Protein AF-A0A645IAS5-F1 (afdb_monomer_lite)

Foldseek 3Di:
DPQQPDPLGQDPDDQQAPVLVVDDPVCNRVVSRCVSSVLDDDDPVRHNPNPDDDDPVNVVSSVVSVD

Radius of gyration: 12.34 Å; chains: 1; bounding box: 22×33×25 Å

pLDDT: mean 79.16, std 12.15, range [50.94, 92.62]

Secondary structure (DSSP, 8-state):
--TT--TT---------TTGGGS-HHHHHHHHHHHHTTS----TTS---TTSPPPHHHHHHHHHHH-

Structure (mmCIF, N/CA/C/O backbone):
data_AF-A0A645IAS5-F1
#
_entry.id   AF-A0A645IAS5-F1
#
loop_
_atom_site.group_PDB
_atom_site.id
_atom_site.type_symbol
_atom_site.label_atom_id
_atom_site.label_alt_id
_atom_site.label_comp_id
_atom_site.label_asym_id
_atom_site.label_entity_id
_atom_site.label_seq_id
_atom_site.pdbx_PDB_ins_code
_atom_site.Cartn_x
_atom_site.Cartn_y
_atom_site.Cartn_z
_atom_site.occupancy
_atom_site.B_iso_or_equiv
_atom_site.auth_seq_id
_atom_site.auth_comp_id
_atom_site.auth_asym_id
_atom_site.auth_atom_id
_atom_site.pdbx_PDB_model_num
ATOM 1 N N . MET A 1 1 ? 8.268 -24.138 9.199 1.00 55.59 1 MET A N 1
ATOM 2 C CA . MET A 1 1 ? 7.638 -22.999 8.492 1.00 55.59 1 MET A CA 1
ATOM 3 C C . MET A 1 1 ? 6.320 -22.659 9.184 1.00 55.59 1 MET A C 1
ATOM 5 O O . MET A 1 1 ? 5.306 -23.274 8.889 1.00 55.59 1 MET A O 1
ATOM 9 N N . ILE A 1 2 ? 6.364 -21.750 10.166 1.00 57.69 2 ILE A N 1
ATOM 10 C CA . ILE A 1 2 ? 5.247 -21.403 11.074 1.00 57.69 2 ILE A CA 1
AT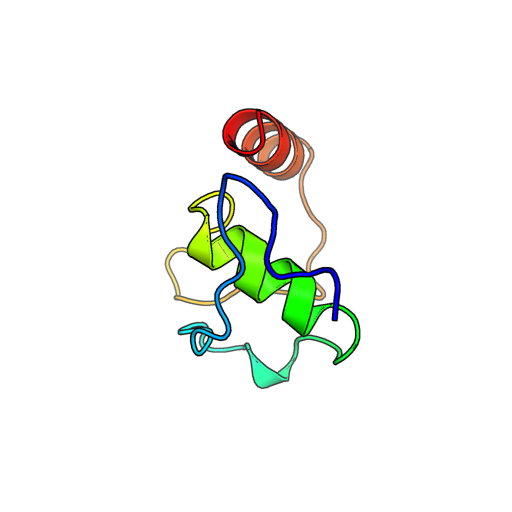OM 11 C C . ILE A 1 2 ? 4.175 -20.513 10.413 1.00 57.69 2 ILE A C 1
ATOM 13 O O . ILE A 1 2 ? 3.053 -20.434 10.894 1.00 57.69 2 ILE A O 1
ATOM 17 N N . GLY A 1 3 ? 4.465 -19.916 9.255 1.00 54.88 3 GLY A N 1
ATOM 18 C CA . GLY A 1 3 ? 3.527 -19.080 8.496 1.00 54.88 3 GLY A CA 1
ATOM 19 C C . GLY A 1 3 ? 2.380 -19.830 7.806 1.00 54.88 3 GLY A C 1
ATOM 20 O O . GLY A 1 3 ? 1.951 -19.405 6.749 1.00 54.88 3 GLY A O 1
ATOM 21 N N . ARG A 1 4 ? 1.900 -20.965 8.329 1.00 56.22 4 ARG A N 1
ATOM 22 C CA . ARG A 1 4 ? 0.728 -21.692 7.787 1.00 56.22 4 ARG A CA 1
ATOM 23 C C . ARG A 1 4 ? -0.456 -21.731 8.758 1.00 56.22 4 ARG A C 1
ATOM 25 O O . ARG A 1 4 ? -1.474 -22.321 8.428 1.00 56.22 4 ARG A O 1
ATOM 32 N N . THR A 1 5 ? -0.336 -21.116 9.937 1.00 59.44 5 THR A N 1
ATOM 33 C CA . THR A 1 5 ? -1.303 -21.262 11.040 1.00 59.44 5 THR A CA 1
ATOM 34 C C . THR A 1 5 ? -2.157 -20.019 11.324 1.00 59.44 5 THR A C 1
ATOM 36 O O . THR A 1 5 ? -2.874 -20.007 12.319 1.00 59.44 5 THR A O 1
ATOM 39 N N . GLN A 1 6 ? -2.126 -18.969 10.491 1.00 55.12 6 GLN A N 1
ATOM 40 C CA . GLN A 1 6 ? -2.974 -17.786 10.719 1.00 55.12 6 GLN A CA 1
ATOM 41 C C . GLN A 1 6 ? -4.410 -17.973 10.207 1.00 55.12 6 GLN A C 1
ATOM 43 O O . GLN A 1 6 ? -4.622 -18.463 9.100 1.00 55.12 6 GLN A O 1
ATOM 48 N N . GLY A 1 7 ? -5.392 -17.518 10.998 1.00 58.00 7 GLY A N 1
ATOM 49 C CA . GLY A 1 7 ? -6.833 -17.718 10.773 1.00 58.00 7 GLY A CA 1
ATOM 50 C C . GLY A 1 7 ? -7.440 -17.038 9.536 1.00 58.00 7 GLY A C 1
ATOM 51 O O . GLY A 1 7 ? -8.510 -17.450 9.105 1.00 58.00 7 GLY A O 1
ATOM 52 N N . LYS A 1 8 ? -6.763 -16.052 8.926 1.00 58.81 8 LYS A N 1
ATOM 53 C CA . L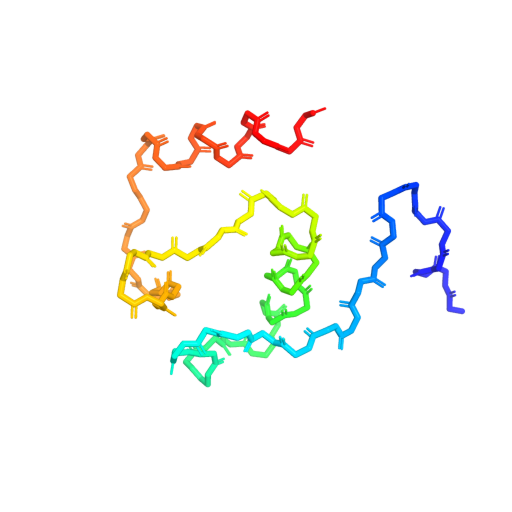YS A 1 8 ? -7.148 -15.459 7.624 1.00 58.81 8 LYS A CA 1
ATOM 54 C C . LYS A 1 8 ? -6.350 -16.030 6.431 1.00 58.81 8 LYS A C 1
ATOM 56 O O . LYS A 1 8 ? -6.531 -15.573 5.308 1.00 58.81 8 LYS A O 1
ATOM 61 N N . GLY A 1 9 ? -5.491 -17.032 6.656 1.00 58.53 9 GLY A N 1
ATOM 62 C CA . GLY A 1 9 ? -4.648 -17.648 5.627 1.00 58.53 9 GLY A CA 1
ATOM 63 C C . GLY A 1 9 ? -3.540 -16.729 5.086 1.00 58.53 9 GLY A C 1
ATOM 64 O O . GLY A 1 9 ? -3.559 -15.511 5.265 1.00 58.53 9 GLY A O 1
ATOM 65 N N . TYR A 1 10 ? -2.553 -17.337 4.425 1.00 50.94 10 TYR A N 1
ATOM 66 C CA . TYR A 1 10 ? -1.550 -16.644 3.614 1.00 50.94 10 TYR A CA 1
ATOM 67 C C . TYR A 1 10 ? -1.712 -17.122 2.176 1.00 50.94 10 TYR A C 1
ATOM 69 O O . TYR A 1 10 ? -1.617 -18.325 1.921 1.00 50.94 10 TYR A O 1
ATOM 77 N N . ALA A 1 11 ? -1.956 -16.207 1.241 1.00 54.06 11 ALA A N 1
ATOM 78 C CA . ALA A 1 11 ? -2.018 -16.547 -0.171 1.00 54.06 11 ALA A CA 1
ATOM 79 C C . ALA A 1 11 ? -0.701 -16.172 -0.858 1.00 54.06 11 ALA A C 1
ATOM 81 O O . ALA A 1 11 ? -0.299 -15.014 -0.852 1.00 54.06 11 ALA A O 1
ATOM 82 N N . LEU A 1 12 ? -0.081 -17.147 -1.527 1.00 53.84 12 LEU A N 1
ATOM 83 C CA . LEU A 1 12 ? 0.953 -16.925 -2.549 1.00 53.84 12 LEU A CA 1
ATOM 84 C C . LEU A 1 12 ? 0.312 -16.539 -3.897 1.00 53.84 12 LEU A C 1
ATOM 86 O O . LEU A 1 12 ? 0.806 -16.914 -4.958 1.00 53.84 12 LEU A O 1
ATOM 90 N N . SER A 1 13 ? -0.862 -15.900 -3.869 1.00 58.84 13 SER A N 1
ATOM 91 C CA . SER A 1 13 ? -1.614 -15.619 -5.088 1.00 58.84 13 SER A CA 1
ATOM 92 C C . SER A 1 13 ? -0.947 -14.485 -5.851 1.00 58.84 13 SER A C 1
ATOM 94 O O . SER A 1 13 ? -0.588 -13.460 -5.267 1.00 58.84 13 SER A O 1
ATOM 96 N N . ALA A 1 14 ? -0.802 -14.671 -7.163 1.00 61.75 14 ALA A N 1
ATOM 97 C CA . ALA A 1 14 ? -0.223 -13.672 -8.046 1.00 61.75 14 ALA A CA 1
ATOM 98 C C . ALA A 1 14 ? -0.997 -12.351 -7.929 1.00 61.75 14 ALA A C 1
ATOM 100 O O . ALA A 1 14 ? -2.221 -12.303 -8.078 1.00 61.75 14 ALA A O 1
ATOM 101 N N . LEU A 1 15 ? -0.265 -11.281 -7.631 1.00 69.06 15 LEU A N 1
ATOM 102 C CA . LEU A 1 15 ? -0.815 -9.942 -7.500 1.00 69.06 15 LEU A CA 1
ATOM 103 C C . LEU A 1 15 ? -1.279 -9.477 -8.887 1.00 69.06 15 LEU A C 1
ATOM 105 O O . LEU A 1 15 ? -0.454 -9.279 -9.773 1.00 69.06 15 LEU A O 1
ATOM 109 N N . SER A 1 16 ? -2.587 -9.312 -9.085 1.00 76.50 16 SER A N 1
ATOM 110 C CA . SER A 1 16 ? -3.167 -8.871 -10.369 1.00 76.50 16 SER A CA 1
ATOM 111 C C . SER A 1 16 ? -3.103 -7.345 -10.546 1.00 76.50 16 SER A C 1
ATOM 113 O O . SER A 1 16 ? -4.023 -6.743 -11.089 1.00 76.50 16 SER A O 1
ATOM 115 N N . LEU A 1 17 ? -2.043 -6.715 -10.028 1.00 82.19 17 LEU A N 1
ATOM 116 C CA . LEU A 1 17 ? -1.835 -5.267 -10.068 1.00 82.19 17 LEU A CA 1
ATOM 117 C C . LEU A 1 17 ? -0.896 -4.916 -11.222 1.00 82.19 17 LEU A C 1
ATOM 119 O O . LEU A 1 17 ? 0.117 -5.586 -11.434 1.00 82.19 17 LEU A O 1
ATOM 123 N N . THR A 1 18 ? -1.222 -3.859 -11.960 1.00 85.88 18 THR A N 1
ATOM 124 C CA . THR A 1 18 ? -0.495 -3.447 -13.173 1.00 85.88 18 THR A CA 1
ATOM 125 C C . THR A 1 18 ? 0.944 -3.015 -12.887 1.00 85.88 18 THR A C 1
ATOM 127 O O . THR A 1 18 ? 1.823 -3.166 -13.732 1.00 85.88 18 THR A O 1
ATOM 130 N N . ASP A 1 19 ? 1.209 -2.543 -11.673 1.00 86.75 19 ASP A N 1
ATOM 131 C CA . ASP A 1 19 ? 2.500 -2.062 -11.186 1.00 86.75 19 ASP A CA 1
ATOM 132 C C . ASP A 1 19 ? 3.120 -2.988 -10.128 1.00 86.75 19 ASP A C 1
ATOM 134 O O . ASP A 1 19 ? 3.994 -2.573 -9.365 1.00 86.75 19 ASP A O 1
ATOM 138 N N . ALA A 1 20 ? 2.728 -4.267 -10.101 1.00 82.94 20 ALA A N 1
ATOM 139 C CA . ALA A 1 20 ? 3.282 -5.245 -9.164 1.00 82.94 20 ALA A CA 1
ATOM 140 C C . ALA A 1 20 ? 4.821 -5.346 -9.232 1.00 82.94 20 ALA A C 1
ATOM 142 O O . ALA A 1 20 ? 5.464 -5.634 -8.225 1.00 82.94 20 ALA A O 1
ATOM 143 N N . ALA A 1 21 ? 5.420 -5.062 -10.394 1.00 84.56 21 ALA A N 1
ATOM 144 C CA . ALA A 1 21 ? 6.871 -5.031 -10.589 1.00 84.56 21 ALA A CA 1
ATOM 145 C C . ALA A 1 21 ? 7.571 -3.842 -9.899 1.00 84.56 21 ALA A C 1
ATOM 147 O O . ALA A 1 21 ? 8.766 -3.918 -9.624 1.00 84.56 21 ALA A O 1
ATOM 148 N N . ALA A 1 22 ? 6.850 -2.753 -9.611 1.00 87.0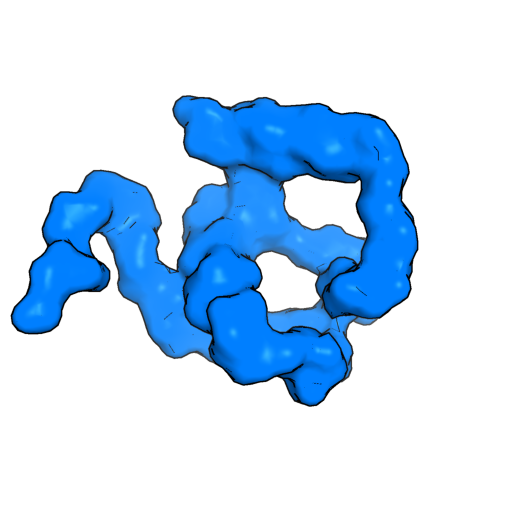0 22 ALA A N 1
ATOM 149 C CA . ALA A 1 22 ? 7.383 -1.588 -8.903 1.00 87.00 22 ALA A CA 1
ATOM 150 C C . ALA A 1 22 ? 7.378 -1.772 -7.375 1.00 87.00 22 ALA A C 1
ATOM 152 O O . ALA A 1 22 ? 7.926 -0.943 -6.646 1.00 87.00 22 ALA A O 1
ATOM 153 N N . ILE A 1 23 ? 6.753 -2.843 -6.876 1.00 86.38 23 ILE A N 1
ATOM 154 C CA . ILE A 1 23 ? 6.699 -3.154 -5.452 1.00 86.38 23 ILE A CA 1
ATOM 155 C C . ILE A 1 23 ? 8.051 -3.739 -5.027 1.00 86.38 23 ILE A C 1
ATOM 157 O O . ILE A 1 23 ? 8.482 -4.754 -5.579 1.00 86.38 23 ILE A O 1
ATOM 161 N N . PRO A 1 24 ? 8.725 -3.155 -4.023 1.00 86.44 24 PRO A N 1
ATOM 162 C CA . PRO A 1 24 ? 9.995 -3.684 -3.560 1.00 86.44 24 PRO A CA 1
ATOM 163 C C . PRO A 1 24 ? 9.813 -5.072 -2.932 1.00 86.44 24 PRO A C 1
ATOM 165 O O . PRO A 1 24 ? 8.838 -5.322 -2.222 1.00 86.44 24 PRO A O 1
ATOM 168 N N . ALA A 1 25 ? 10.789 -5.961 -3.145 1.00 84.50 25 ALA A N 1
ATOM 169 C CA . ALA A 1 25 ? 10.691 -7.386 -2.803 1.00 84.50 25 ALA A CA 1
ATOM 170 C C . ALA A 1 25 ? 10.315 -7.664 -1.335 1.00 84.50 25 ALA A C 1
ATOM 172 O O . ALA A 1 25 ? 9.617 -8.632 -1.039 1.00 84.50 25 ALA A O 1
ATOM 173 N N . TYR A 1 26 ? 10.744 -6.801 -0.408 1.00 84.50 26 TYR A N 1
ATOM 174 C CA . TYR A 1 26 ? 10.405 -6.931 1.010 1.00 84.50 26 TYR A CA 1
ATOM 175 C C . TYR A 1 26 ? 8.915 -6.669 1.294 1.00 84.50 26 TYR A C 1
ATOM 177 O O . TYR A 1 26 ? 8.376 -7.216 2.251 1.00 84.50 26 TYR A O 1
ATOM 185 N N . ALA A 1 27 ? 8.248 -5.838 0.488 1.00 86.06 27 ALA A N 1
ATOM 186 C CA . ALA A 1 27 ? 6.850 -5.443 0.662 1.00 86.06 27 ALA A CA 1
ATOM 187 C C . ALA A 1 27 ? 5.882 -6.384 -0.068 1.00 86.06 27 ALA A C 1
ATOM 189 O O . ALA A 1 27 ? 4.724 -6.517 0.333 1.00 86.06 27 ALA A O 1
ATOM 190 N N . THR A 1 28 ? 6.361 -7.068 -1.109 1.00 84.00 28 THR A N 1
ATOM 191 C CA . THR A 1 28 ? 5.572 -7.949 -1.975 1.00 84.00 28 THR A CA 1
ATOM 192 C C . THR A 1 28 ? 4.745 -8.964 -1.187 1.00 84.00 28 THR A C 1
ATOM 194 O O . THR A 1 28 ? 3.547 -9.094 -1.428 1.00 84.00 28 THR A O 1
ATOM 197 N N . PHE A 1 29 ? 5.346 -9.641 -0.203 1.00 83.62 29 PHE A N 1
ATOM 198 C CA . PHE A 1 29 ? 4.652 -10.655 0.599 1.00 83.62 29 PHE A CA 1
ATOM 199 C C . PHE A 1 29 ? 3.495 -10.073 1.431 1.00 83.62 29 PHE A C 1
ATOM 201 O O . PHE A 1 29 ? 2.409 -10.654 1.506 1.00 83.62 29 PHE A O 1
ATOM 208 N N . TYR A 1 30 ? 3.707 -8.903 2.037 1.00 85.06 30 TYR A N 1
ATOM 209 C CA . TYR 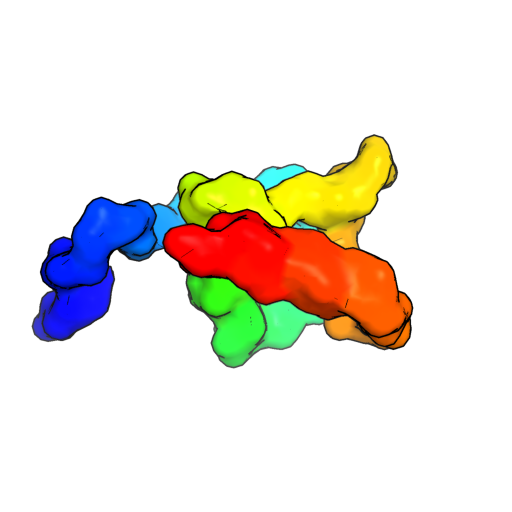A 1 30 ? 2.697 -8.241 2.861 1.00 85.06 30 TYR A CA 1
ATOM 210 C C . TYR A 1 30 ? 1.530 -7.739 2.014 1.00 85.06 30 TYR A C 1
ATOM 212 O O . TYR A 1 30 ? 0.374 -7.952 2.374 1.00 85.06 30 TYR A O 1
ATOM 220 N N . ILE A 1 31 ? 1.828 -7.139 0.860 1.00 84.94 31 ILE A N 1
ATOM 221 C CA . ILE A 1 31 ? 0.809 -6.622 -0.056 1.00 84.94 31 ILE A CA 1
ATOM 222 C C . ILE A 1 31 ? -0.011 -7.772 -0.643 1.00 84.94 31 ILE A C 1
ATOM 224 O O . ILE A 1 31 ? -1.235 -7.693 -0.638 1.00 84.94 31 ILE A O 1
ATOM 228 N N . GLN A 1 32 ? 0.622 -8.876 -1.057 1.00 84.38 32 GLN A N 1
ATOM 229 C CA . GLN A 1 32 ? -0.093 -10.080 -1.507 1.00 84.38 32 GLN A CA 1
ATOM 230 C C . GLN A 1 32 ? -1.047 -10.611 -0.439 1.00 84.38 32 GLN A C 1
ATOM 232 O O . GLN A 1 32 ? -2.211 -10.887 -0.727 1.00 84.38 32 GLN A O 1
ATOM 237 N N . THR A 1 33 ? -0.578 -10.692 0.807 1.00 83.62 33 THR A N 1
ATOM 238 C CA . THR A 1 33 ? -1.404 -11.142 1.929 1.00 83.62 33 THR A CA 1
ATOM 239 C C . THR A 1 33 ? -2.600 -10.210 2.132 1.00 83.62 33 THR A C 1
ATOM 241 O O . THR A 1 33 ? -3.738 -10.670 2.149 1.00 83.62 33 THR A O 1
ATOM 244 N N . MET A 1 34 ? -2.375 -8.899 2.205 1.00 83.69 34 MET A N 1
ATOM 245 C CA . MET A 1 34 ? -3.440 -7.912 2.411 1.00 83.69 34 MET A CA 1
ATOM 246 C C . MET A 1 34 ? -4.440 -7.854 1.248 1.00 83.69 34 MET A C 1
ATOM 248 O O . MET A 1 34 ? -5.636 -7.700 1.488 1.00 83.69 34 MET A O 1
ATOM 252 N N . VAL A 1 35 ? -3.981 -8.014 0.003 1.00 84.69 35 VAL A N 1
ATOM 253 C CA . VAL A 1 35 ? -4.865 -8.096 -1.170 1.00 84.69 35 VAL A CA 1
ATOM 254 C C . VAL A 1 35 ? -5.698 -9.372 -1.132 1.00 84.69 35 VAL A C 1
ATOM 256 O O . VAL A 1 35 ? -6.909 -9.323 -1.322 1.00 84.69 35 VAL A O 1
ATOM 259 N N . SER A 1 36 ? -5.087 -10.511 -0.797 1.00 80.62 36 SER A N 1
ATOM 260 C CA . SER A 1 36 ? -5.813 -11.781 -0.677 1.00 80.62 36 SER A CA 1
ATOM 261 C C . SER A 1 36 ? -6.859 -11.783 0.437 1.00 80.62 36 SER A C 1
ATOM 263 O O . SER A 1 36 ? -7.885 -12.445 0.322 1.00 80.62 36 SER A O 1
ATOM 265 N N . GLN A 1 37 ? -6.619 -11.009 1.495 1.00 81.25 37 GLN A N 1
ATOM 266 C CA . GLN A 1 37 ? -7.547 -10.834 2.609 1.00 81.25 37 GLN A CA 1
ATOM 267 C C . GLN A 1 37 ? -8.633 -9.785 2.315 1.00 81.25 37 GLN A C 1
ATOM 269 O O . GLN A 1 37 ? -9.469 -9.529 3.176 1.00 81.25 37 GLN A O 1
ATOM 274 N N . GLY A 1 38 ? -8.619 -9.155 1.133 1.00 82.25 38 GLY A N 1
ATOM 275 C CA . GLY A 1 38 ? -9.561 -8.095 0.759 1.00 82.25 38 GLY A CA 1
ATOM 276 C C . GLY A 1 38 ? -9.352 -6.776 1.511 1.00 82.25 38 GLY A C 1
ATOM 277 O O . GLY A 1 38 ? -10.174 -5.868 1.404 1.00 82.25 38 GLY A O 1
ATOM 278 N N . VAL A 1 39 ? -8.251 -6.645 2.259 1.00 84.56 39 VAL A N 1
ATOM 279 C CA . VAL A 1 39 ? -7.894 -5.418 2.987 1.00 84.56 39 VAL A CA 1
ATOM 280 C C . VAL A 1 39 ? -7.462 -4.330 2.003 1.00 84.56 39 VAL A C 1
ATOM 282 O O . VAL A 1 39 ? -7.815 -3.159 2.166 1.00 84.56 39 VAL A O 1
ATOM 285 N N . LEU A 1 40 ? -6.736 -4.732 0.954 1.00 84.88 40 LEU A N 1
ATOM 286 C CA . LEU A 1 40 ? -6.266 -3.883 -0.139 1.00 84.88 40 LEU A CA 1
ATOM 287 C C . LEU A 1 40 ? -6.866 -4.343 -1.474 1.00 84.88 40 LEU A C 1
ATOM 289 O O . LEU A 1 40 ? -6.974 -5.536 -1.726 1.00 84.88 40 LEU A O 1
ATOM 293 N N . GLY A 1 41 ? -7.219 -3.395 -2.344 1.00 77.94 41 GLY A N 1
ATOM 294 C CA . GLY A 1 41 ? -7.791 -3.688 -3.669 1.00 77.94 41 GLY A CA 1
ATOM 295 C C . GLY A 1 41 ? -7.138 -2.943 -4.834 1.00 77.94 41 GLY A C 1
ATOM 296 O O . GLY A 1 41 ? -7.571 -3.111 -5.967 1.00 77.94 41 GLY A O 1
ATOM 297 N N . GLY A 1 42 ? -6.114 -2.126 -4.569 1.00 83.69 42 GLY A N 1
ATOM 298 C CA . GLY A 1 42 ? -5.561 -1.207 -5.565 1.00 83.69 42 GLY A CA 1
ATOM 299 C C . GLY A 1 42 ? -6.505 -0.046 -5.899 1.00 83.69 42 GLY A C 1
ATOM 300 O O . GLY A 1 42 ? -7.530 0.172 -5.244 1.00 83.69 42 GLY A O 1
ATOM 301 N N . TYR A 1 43 ? -6.115 0.728 -6.901 1.00 85.38 43 TYR A N 1
ATOM 302 C CA . TYR A 1 43 ? -6.870 1.832 -7.475 1.00 85.38 43 TYR A CA 1
ATOM 303 C C . TYR A 1 43 ? -7.761 1.349 -8.626 1.00 85.38 43 TYR A C 1
ATOM 305 O O . TYR A 1 43 ? -7.650 0.224 -9.110 1.00 85.38 43 TYR A O 1
ATOM 313 N N . THR A 1 44 ? -8.665 2.215 -9.084 1.00 83.31 44 THR A N 1
ATOM 314 C CA . THR A 1 44 ? -9.601 1.916 -10.183 1.00 83.31 44 THR A CA 1
ATOM 315 C C . THR A 1 44 ? -8.912 1.619 -11.516 1.00 83.31 44 THR A C 1
ATOM 317 O O . THR A 1 44 ? -9.516 1.002 -12.384 1.00 83.31 44 THR A O 1
ATOM 320 N N . ASP A 1 45 ? -7.665 2.062 -11.682 1.00 84.06 45 ASP A N 1
ATOM 321 C CA . ASP A 1 45 ? -6.811 1.792 -12.844 1.00 84.06 45 ASP A CA 1
ATOM 322 C C . ASP A 1 45 ? -6.056 0.447 -12.746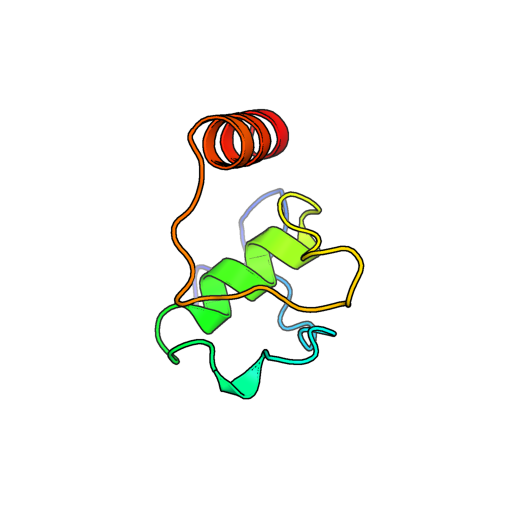 1.00 84.06 45 ASP A C 1
ATOM 324 O O . ASP A 1 45 ? -5.299 0.090 -13.649 1.00 84.06 45 ASP A O 1
ATOM 328 N N . GLY A 1 46 ? -6.252 -0.303 -11.657 1.00 83.25 46 GLY A N 1
ATOM 329 C CA . GLY A 1 46 ? -5.580 -1.573 -11.394 1.00 83.25 46 GLY A CA 1
ATOM 330 C C . GLY A 1 46 ? -4.161 -1.439 -10.833 1.00 83.25 46 GLY A C 1
ATOM 331 O O . GLY A 1 46 ? -3.471 -2.452 -10.721 1.00 83.25 46 GLY A O 1
ATOM 332 N N . SER A 1 47 ? -3.712 -0.231 -10.478 1.00 88.12 47 SER A N 1
ATOM 333 C CA . SER A 1 47 ? -2.405 0.004 -9.849 1.00 88.12 47 SER A CA 1
ATOM 334 C C . SER A 1 47 ? -2.472 -0.039 -8.316 1.00 88.12 47 SER A C 1
ATOM 336 O O . SER A 1 47 ? -3.533 0.114 -7.713 1.00 88.12 47 SER A O 1
ATOM 338 N N . PHE A 1 48 ? -1.335 -0.243 -7.655 1.00 87.62 48 PHE A N 1
ATOM 339 C CA . PHE A 1 48 ? -1.163 -0.112 -6.205 1.00 87.62 48 PHE A CA 1
ATOM 340 C C . PHE A 1 48 ? -0.507 1.213 -5.804 1.00 87.62 48 PHE A C 1
ATOM 342 O O . PHE A 1 48 ? -0.782 1.738 -4.729 1.00 87.62 48 PHE A O 1
ATOM 349 N N . GLN A 1 49 ? 0.346 1.750 -6.673 1.00 88.88 49 GLN A N 1
ATOM 350 C CA . GLN A 1 49 ? 1.167 2.943 -6.497 1.00 88.88 49 GLN A CA 1
ATOM 351 C C . GLN A 1 49 ? 2.072 2.873 -5.250 1.00 88.88 49 GLN A C 1
ATOM 353 O O . GLN A 1 49 ? 1.942 3.700 -4.346 1.00 88.88 49 GLN A O 1
ATOM 358 N N . PRO A 1 50 ? 3.038 1.932 -5.181 1.00 85.69 50 PRO A N 1
ATOM 359 C CA . PRO A 1 50 ? 3.858 1.704 -3.982 1.00 85.69 50 PRO A CA 1
ATOM 360 C C . PRO A 1 50 ? 4.698 2.916 -3.547 1.00 85.69 50 PRO A C 1
ATOM 362 O O . PRO A 1 50 ? 5.077 3.008 -2.384 1.00 85.69 50 PRO A O 1
ATOM 365 N N . ASN A 1 51 ? 4.984 3.838 -4.471 1.00 86.50 51 ASN A N 1
ATOM 366 C CA . ASN A 1 51 ? 5.771 5.047 -4.215 1.00 86.50 51 ASN A CA 1
ATOM 367 C C . ASN A 1 51 ? 4.908 6.304 -4.014 1.00 86.50 51 ASN A C 1
ATOM 369 O O . ASN A 1 51 ? 5.452 7.382 -3.782 1.00 86.50 51 ASN A O 1
ATOM 373 N N . ALA A 1 52 ? 3.581 6.199 -4.138 1.00 88.00 52 ALA A N 1
ATOM 374 C CA . ALA A 1 52 ? 2.695 7.334 -3.928 1.00 88.00 52 ALA A CA 1
ATOM 375 C C . ALA A 1 52 ? 2.478 7.590 -2.433 1.00 88.00 52 ALA A C 1
ATOM 377 O O . ALA A 1 52 ? 2.407 6.671 -1.615 1.00 88.00 52 ALA A O 1
ATOM 378 N N . ASN A 1 53 ? 2.326 8.863 -2.068 1.00 88.44 53 ASN A N 1
ATOM 379 C CA . ASN A 1 53 ? 1.941 9.224 -0.712 1.00 88.44 53 ASN A CA 1
ATOM 380 C C . ASN A 1 53 ? 0.519 8.740 -0.413 1.00 88.44 53 ASN A C 1
ATOM 382 O O . ASN A 1 53 ? -0.428 9.055 -1.132 1.00 88.44 53 ASN A O 1
ATOM 386 N N . ILE A 1 54 ? 0.371 8.033 0.705 1.00 88.62 54 ILE A N 1
ATOM 387 C CA . ILE A 1 54 ? -0.934 7.635 1.220 1.00 88.62 54 ILE A CA 1
ATOM 388 C C . ILE A 1 54 ? -1.597 8.800 1.965 1.00 88.62 54 ILE A C 1
ATOM 390 O O . ILE A 1 54 ? -0.990 9.465 2.807 1.00 88.62 54 ILE A O 1
ATOM 394 N N . SER A 1 55 ? -2.873 9.047 1.679 1.00 92.62 55 SER A N 1
ATOM 395 C CA . SER A 1 55 ? -3.691 9.993 2.439 1.00 92.62 55 SER A CA 1
ATOM 396 C C . SER A 1 55 ? -4.157 9.387 3.768 1.00 92.62 55 SER A C 1
ATOM 398 O O . SER A 1 55 ? -4.316 8.173 3.917 1.00 92.62 55 SER A O 1
ATOM 400 N N . ARG A 1 56 ? -4.477 10.242 4.746 1.00 91.62 56 ARG A N 1
ATOM 401 C CA . ARG A 1 56 ? -5.022 9.799 6.044 1.00 91.62 56 ARG A CA 1
ATOM 402 C C . ARG A 1 56 ? -6.313 8.983 5.891 1.00 91.62 56 ARG A C 1
ATOM 404 O O . ARG A 1 56 ? -6.520 8.037 6.642 1.00 91.62 56 ARG A O 1
ATOM 411 N N . GLY A 1 57 ? -7.155 9.323 4.910 1.00 91.19 57 GLY A N 1
ATOM 412 C CA . GLY A 1 57 ? -8.392 8.590 4.620 1.00 91.19 57 GLY A CA 1
ATOM 413 C C . GLY A 1 57 ? -8.134 7.182 4.081 1.00 91.19 57 GLY A C 1
ATOM 414 O O . GLY A 1 57 ? -8.788 6.231 4.502 1.00 91.19 57 GLY A O 1
ATOM 415 N N . GLN A 1 58 ? -7.132 7.024 3.213 1.00 87.75 58 GLN A N 1
ATOM 416 C CA . GLN A 1 58 ? -6.712 5.706 2.733 1.00 87.75 58 GLN A CA 1
ATOM 417 C C . GLN A 1 58 ? -6.143 4.857 3.873 1.00 87.75 58 GLN A C 1
ATOM 419 O O . GLN A 1 58 ? -6.523 3.697 4.005 1.00 87.75 58 GLN A O 1
ATOM 424 N N . MET A 1 59 ? -5.320 5.442 4.750 1.00 89.12 59 MET A N 1
ATOM 425 C CA . MET A 1 59 ? -4.812 4.733 5.929 1.00 89.12 59 MET A CA 1
ATOM 426 C C . MET A 1 59 ? -5.946 4.287 6.866 1.00 89.12 59 MET A C 1
ATOM 428 O O . MET A 1 59 ? -5.958 3.145 7.319 1.00 89.12 59 MET A O 1
ATOM 432 N N . ALA A 1 60 ? -6.931 5.153 7.126 1.00 91.44 60 ALA A N 1
ATOM 433 C CA . ALA A 1 60 ? -8.086 4.806 7.955 1.00 91.44 60 ALA A CA 1
ATOM 434 C C . ALA A 1 60 ? -8.901 3.647 7.358 1.00 91.44 60 ALA A C 1
ATOM 436 O O . ALA A 1 60 ? -9.304 2.746 8.089 1.00 91.44 60 ALA A O 1
ATOM 437 N N . LYS A 1 61 ? -9.089 3.627 6.031 1.00 89.31 61 LYS A N 1
ATOM 438 C CA . LYS A 1 61 ? -9.760 2.525 5.327 1.00 89.31 61 LYS A CA 1
ATOM 439 C C . LYS A 1 61 ? -9.000 1.202 5.467 1.00 89.31 61 LYS A C 1
ATOM 441 O O . LYS A 1 61 ? -9.626 0.173 5.699 1.00 89.31 61 LYS A O 1
ATOM 446 N N . ILE A 1 62 ? -7.668 1.229 5.367 1.00 87.94 62 ILE A N 1
ATOM 447 C CA . ILE A 1 62 ? -6.830 0.036 5.571 1.00 87.94 62 ILE A CA 1
ATOM 448 C C . ILE A 1 62 ? -7.012 -0.504 6.990 1.00 87.94 62 ILE A C 1
ATOM 450 O O . ILE A 1 62 ? -7.248 -1.696 7.158 1.00 87.94 62 ILE A O 1
ATOM 454 N N . LEU A 1 63 ? -6.942 0.367 8.003 1.00 87.75 63 LEU A N 1
ATOM 455 C CA . LEU A 1 63 ? -7.135 -0.031 9.400 1.00 87.75 63 LEU A CA 1
ATOM 456 C C . LEU A 1 63 ? -8.534 -0.600 9.643 1.00 87.75 63 LEU A C 1
ATOM 458 O O . LEU A 1 63 ? -8.665 -1.614 10.317 1.00 87.75 63 LEU A O 1
ATOM 462 N N . TYR A 1 64 ? -9.563 0.024 9.069 1.00 88.50 64 TYR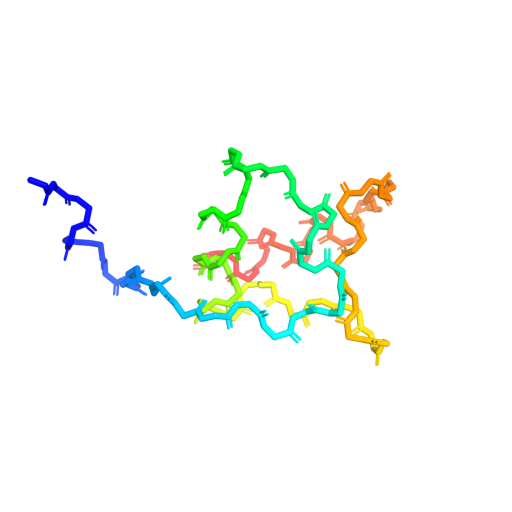 A N 1
ATOM 463 C CA . TYR A 1 64 ? -10.942 -0.443 9.180 1.00 88.50 64 TYR A CA 1
ATOM 464 C C . TYR A 1 64 ? -11.136 -1.845 8.589 1.00 88.50 64 TYR A C 1
ATOM 466 O O . TYR A 1 64 ? -11.772 -2.677 9.219 1.00 88.50 64 TYR A O 1
ATOM 474 N N . ASN A 1 65 ? -10.557 -2.122 7.418 1.00 84.31 65 ASN A N 1
ATOM 475 C CA . ASN A 1 65 ? -10.670 -3.432 6.769 1.00 84.31 65 ASN A CA 1
ATOM 476 C C . ASN A 1 65 ? -9.787 -4.516 7.416 1.00 84.31 65 ASN A C 1
ATOM 478 O O . ASN A 1 65 ? -9.972 -5.705 7.151 1.00 84.31 65 ASN A O 1
ATOM 482 N N . LEU A 1 66 ? -8.771 -4.112 8.184 1.00 81.38 66 LEU A N 1
ATOM 483 C CA . LEU A 1 66 ? -7.854 -5.033 8.849 1.00 81.38 66 LEU A CA 1
ATOM 484 C C . LEU A 1 66 ? -8.490 -5.685 10.087 1.00 81.38 66 LEU A C 1
ATOM 486 O O . LEU A 1 66 ? -8.242 -6.873 10.331 1.00 81.38 66 LEU A O 1
ATOM 490 N N . LEU A 1 67 ? -9.267 -4.902 10.844 1.00 77.06 67 LEU A N 1
ATOM 491 C CA . LEU A 1 67 ? -10.021 -5.325 12.032 1.00 77.06 67 LEU A CA 1
ATOM 492 C C . LEU A 1 67 ? -11.133 -6.322 11.666 1.00 77.06 67 LEU A C 1
ATOM 494 O O . LEU A 1 67 ? -11.375 -7.226 12.494 1.00 77.06 67 LEU A O 1
#

InterPro domains:
  IPR001119 S-layer homology domain [PF00395] (18-60)
  IPR001119 S-layer homology domain [PS51272] (14-67)

Sequence (67 aa):
MIGRTQGKGYALSALSLTDAAAIPAYATFYIQTMVSQGVLGGYTDGSFQPNANISRGQMAKILYNLL

Organism: NCBI:txid1076179